Protein AF-A0A1B8NUZ2-F1 (afdb_monomer)

Mean predicted aligned error: 7.63 Å

Radius of gyration: 13.25 Å; Cα contacts (8 Å, |Δi|>4): 69; chains: 1; bounding box: 35×14×38 Å

pLDDT: mean 80.53, std 17.07, range [40.25, 96.38]

Solvent-accessible surface area (backbone atoms only — not comparable to full-atom values): 3735 Å² total; per-residue (Å²): 134,69,74,87,78,52,55,70,67,57,55,51,52,51,49,51,50,53,50,34,60,74,61,59,37,83,43,81,46,78,47,82,53,100,51,41,46,44,33,35,36,27,37,94,85,43,83,43,79,57,70,50,90,57,73,44,80,92,64,135

Organism: Halomonas elongata (NCBI:txid2746)

Nearest PDB structures (foldseek):
  6olj-assembly1_C  TM=9.196E-01  e=1.944E-03  Geobacter metallireducens GS-15
  5tsh-assembly1_F  TM=9.003E-01  e=2.070E-03  Geobacter metallireducens GS-15
  5tsh-assembly1_B  TM=8.963E-01  e=2.346E-03  Geobacter metallireducens GS-15
  5tsg-assembly1_B-2  TM=9.097E-01  e=2.659E-03  Geobacter metallireducens GS-15
  5tsg-assembly1_C-2  TM=8.945E-01  e=3.209E-03  Geobacter metallireducens GS-15

Structure (mmCIF, N/CA/C/O backbone):
data_AF-A0A1B8NUZ2-F1
#
_entry.id   AF-A0A1B8NUZ2-F1
#
loop_
_atom_site.group_PDB
_atom_site.id
_atom_site.type_symbol
_atom_site.label_atom_id
_atom_site.label_al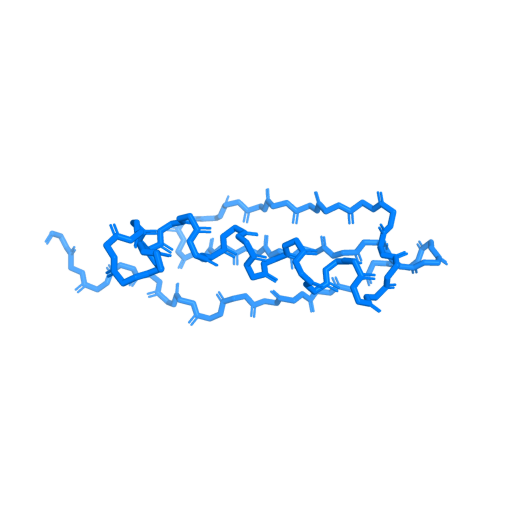t_id
_atom_site.label_comp_id
_atom_site.label_asym_id
_atom_site.label_entity_id
_atom_site.label_seq_id
_atom_site.pdbx_PDB_ins_code
_atom_site.Cartn_x
_atom_site.Cartn_y
_atom_site.Cartn_z
_atom_site.occupancy
_atom_site.B_iso_or_equiv
_atom_site.auth_seq_id
_atom_site.auth_comp_id
_atom_site.auth_asym_id
_atom_site.auth_atom_id
_atom_site.pdbx_PDB_model_num
ATOM 1 N N . MET A 1 1 ? 20.788 4.408 9.164 1.00 46.56 1 MET A N 1
ATOM 2 C CA . MET A 1 1 ? 20.114 5.716 9.249 1.00 46.56 1 MET A CA 1
ATOM 3 C C . MET A 1 1 ? 18.617 5.454 9.356 1.00 46.56 1 MET A C 1
ATOM 5 O O . MET A 1 1 ? 18.044 4.855 8.458 1.00 46.56 1 MET A O 1
ATOM 9 N N . ASP A 1 2 ? 18.070 5.739 10.539 1.00 60.56 2 ASP A N 1
ATOM 10 C CA . ASP A 1 2 ? 16.695 6.187 10.843 1.00 60.56 2 ASP A CA 1
ATOM 11 C C . ASP A 1 2 ? 15.450 5.339 10.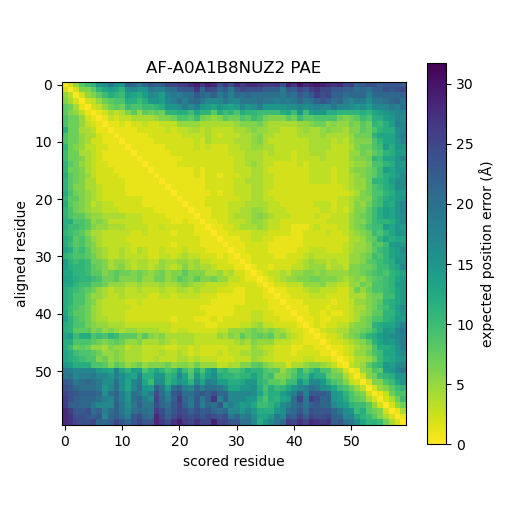520 1.00 60.56 2 ASP A C 1
ATOM 13 O O . ASP A 1 2 ? 14.344 5.780 10.819 1.00 60.56 2 ASP A O 1
ATOM 17 N N . ALA A 1 3 ? 15.576 4.093 10.052 1.00 60.00 3 ALA A N 1
ATOM 18 C CA . ALA A 1 3 ? 14.400 3.225 9.874 1.00 60.00 3 ALA A CA 1
ATOM 19 C C . ALA A 1 3 ? 13.652 2.921 11.192 1.00 60.00 3 ALA A C 1
ATOM 21 O O . ALA A 1 3 ? 12.459 2.640 11.169 1.00 60.00 3 ALA A O 1
ATOM 22 N N . GLU A 1 4 ? 14.319 2.986 12.353 1.00 63.75 4 GLU A N 1
ATOM 23 C CA . GLU A 1 4 ? 13.720 2.625 13.648 1.00 63.75 4 GLU A CA 1
ATOM 24 C C . GLU A 1 4 ? 12.895 3.743 14.300 1.00 63.75 4 GLU A C 1
ATOM 26 O O . GLU A 1 4 ? 12.013 3.433 15.098 1.00 63.75 4 GLU A O 1
ATOM 31 N N . ASN A 1 5 ? 13.097 5.006 13.911 1.00 70.94 5 ASN A N 1
ATOM 32 C CA . ASN A 1 5 ? 12.315 6.152 14.402 1.00 70.94 5 ASN A CA 1
ATOM 33 C C . ASN A 1 5 ? 11.210 6.581 13.417 1.00 70.94 5 ASN A C 1
ATOM 35 O O . ASN A 1 5 ? 10.505 7.566 13.625 1.00 70.94 5 ASN A O 1
ATOM 39 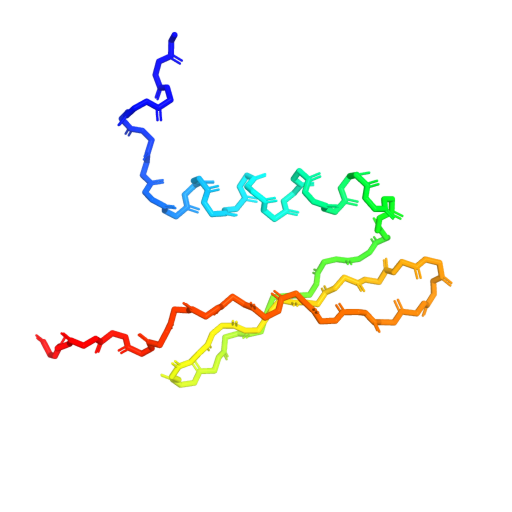N N . GLU A 1 6 ? 11.056 5.853 12.313 1.00 75.88 6 GLU A N 1
ATOM 40 C CA . GLU A 1 6 ? 10.049 6.173 11.316 1.00 75.88 6 GLU A CA 1
ATOM 41 C C . GLU A 1 6 ? 8.648 5.839 11.854 1.00 75.88 6 GLU A C 1
ATOM 43 O O . GLU A 1 6 ? 8.422 4.735 12.374 1.00 75.88 6 GLU A O 1
ATOM 48 N N . ALA A 1 7 ? 7.713 6.791 11.742 1.00 87.50 7 ALA A N 1
ATOM 49 C CA . ALA A 1 7 ? 6.347 6.634 12.229 1.00 87.50 7 ALA A CA 1
ATOM 50 C C . ALA A 1 7 ? 5.688 5.382 11.609 1.00 87.50 7 ALA A C 1
ATOM 52 O O . ALA A 1 7 ? 5.869 5.135 10.413 1.00 87.50 7 ALA A O 1
ATOM 53 N N . PRO A 1 8 ? 4.882 4.607 12.365 1.00 81.69 8 PRO A N 1
ATOM 54 C CA . PRO A 1 8 ? 4.302 3.348 11.880 1.00 81.69 8 PRO A CA 1
ATOM 55 C C . PRO A 1 8 ? 3.536 3.480 10.558 1.00 81.69 8 PRO A C 1
ATOM 57 O O . PRO A 1 8 ? 3.562 2.578 9.725 1.00 81.69 8 PRO A O 1
ATOM 60 N N . VAL A 1 9 ? 2.890 4.631 10.349 1.00 84.44 9 VAL A N 1
ATOM 61 C CA . VAL A 1 9 ? 2.168 4.943 9.112 1.00 84.44 9 VAL A CA 1
ATOM 62 C C . VAL A 1 9 ? 3.095 5.022 7.899 1.00 84.44 9 VAL A C 1
ATOM 64 O O . VAL A 1 9 ? 2.750 4.513 6.840 1.00 84.44 9 VAL A O 1
ATOM 67 N N . ILE A 1 10 ? 4.290 5.594 8.042 1.00 87.81 10 ILE A N 1
ATOM 68 C CA . ILE A 1 10 ? 5.230 5.742 6.928 1.00 87.81 10 ILE A CA 1
ATOM 69 C C . ILE A 1 10 ? 5.762 4.358 6.531 1.00 87.81 10 ILE A C 1
ATOM 71 O O . ILE A 1 10 ? 5.769 4.027 5.348 1.00 87.81 10 ILE A O 1
ATOM 75 N N . ARG A 1 11 ? 6.061 3.489 7.509 1.00 86.25 11 ARG A N 1
ATOM 76 C CA . ARG A 1 11 ? 6.468 2.097 7.243 1.00 86.25 11 ARG A CA 1
ATOM 77 C C . ARG A 1 11 ? 5.391 1.297 6.520 1.00 86.25 11 ARG A C 1
ATOM 79 O O . ARG A 1 11 ? 5.712 0.528 5.618 1.00 86.25 11 ARG A O 1
ATOM 86 N N . LEU A 1 12 ? 4.122 1.484 6.896 1.00 85.75 12 LEU A N 1
ATOM 87 C CA . LEU A 1 12 ? 2.989 0.858 6.209 1.00 85.75 12 LEU A CA 1
ATOM 88 C C . LEU A 1 12 ? 2.937 1.291 4.740 1.00 85.75 12 LEU A C 1
ATOM 90 O O . LEU A 1 12 ? 2.847 0.444 3.853 1.00 85.75 12 LEU A O 1
ATOM 94 N N . ILE A 1 13 ? 3.033 2.596 4.484 1.00 89.25 13 ILE A N 1
ATOM 95 C CA . ILE A 1 13 ? 3.006 3.152 3.128 1.00 89.25 13 ILE A CA 1
ATOM 96 C 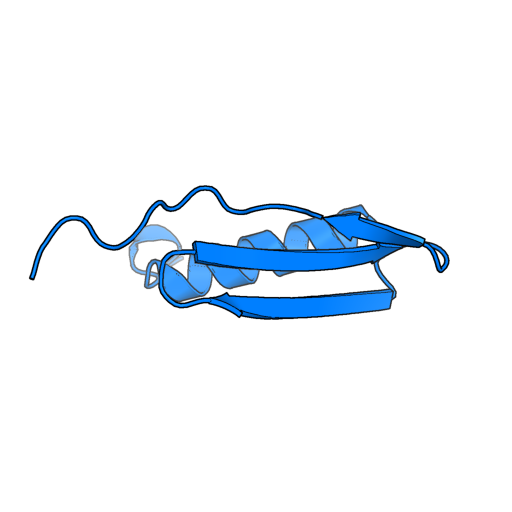C . ILE A 1 13 ? 4.203 2.656 2.305 1.00 89.25 13 ILE A C 1
ATOM 98 O O . ILE A 1 13 ? 4.020 2.181 1.185 1.00 89.25 13 ILE A O 1
ATOM 102 N N . ASN A 1 14 ? 5.408 2.665 2.877 1.00 91.69 14 ASN A N 1
ATOM 103 C CA . ASN A 1 14 ? 6.611 2.129 2.237 1.00 91.69 14 ASN A CA 1
ATOM 104 C C . ASN A 1 14 ? 6.473 0.633 1.908 1.00 91.69 14 ASN A C 1
ATOM 106 O O . ASN A 1 14 ? 6.901 0.194 0.837 1.00 91.69 14 ASN A O 1
ATOM 110 N N . GLY A 1 15 ? 5.831 -0.145 2.784 1.00 90.31 15 GLY A N 1
ATOM 111 C CA . GLY A 1 15 ? 5.510 -1.550 2.534 1.00 90.31 15 GLY A CA 1
ATOM 112 C C . GLY A 1 15 ? 4.557 -1.737 1.350 1.00 90.31 15 GLY A C 1
ATOM 113 O O . GLY A 1 15 ? 4.825 -2.564 0.480 1.00 90.31 15 GLY A O 1
ATOM 114 N N . ILE A 1 16 ? 3.494 -0.929 1.269 1.00 90.62 16 ILE A N 1
ATOM 115 C CA . ILE A 1 16 ? 2.541 -0.958 0.144 1.00 90.62 16 ILE A CA 1
ATOM 116 C C . ILE A 1 16 ? 3.248 -0.622 -1.174 1.00 90.62 16 ILE A C 1
ATOM 118 O O . ILE A 1 16 ? 3.070 -1.335 -2.159 1.00 90.62 16 ILE A O 1
ATOM 122 N N . PHE A 1 17 ? 4.081 0.423 -1.196 1.00 92.88 17 PHE A N 1
ATOM 123 C CA . PHE A 1 17 ? 4.832 0.797 -2.397 1.00 92.88 17 PHE A CA 1
ATOM 124 C C . PHE A 1 17 ? 5.830 -0.276 -2.821 1.00 92.88 17 PHE A C 1
ATOM 126 O O . PHE A 1 17 ? 5.920 -0.597 -4.004 1.00 92.88 17 PHE A O 1
ATOM 133 N N . SER A 1 18 ? 6.549 -0.859 -1.864 1.00 94.12 18 SER A N 1
ATOM 134 C CA . SER A 1 18 ? 7.496 -1.941 -2.145 1.00 94.12 18 SER A CA 1
ATOM 135 C C . SER A 1 18 ? 6.791 -3.137 -2.787 1.00 94.12 18 SER A C 1
ATOM 137 O O . SER A 1 18 ? 7.295 -3.705 -3.756 1.00 94.12 18 SER A O 1
ATOM 139 N N . GLU A 1 19 ? 5.600 -3.486 -2.297 1.00 91.50 19 GLU A N 1
ATOM 140 C CA . GLU A 1 19 ? 4.793 -4.567 -2.860 1.00 91.50 19 GLU A CA 1
ATOM 141 C C . GLU A 1 19 ? 4.250 -4.227 -4.252 1.00 91.50 19 GLU A C 1
ATOM 143 O O . GLU A 1 19 ? 4.326 -5.052 -5.164 1.00 91.50 19 GLU A O 1
ATOM 148 N N . ALA A 1 20 ? 3.761 -3.002 -4.446 1.00 94.06 20 ALA A N 1
ATOM 149 C CA . ALA A 1 20 ? 3.284 -2.533 -5.743 1.00 94.06 20 ALA A CA 1
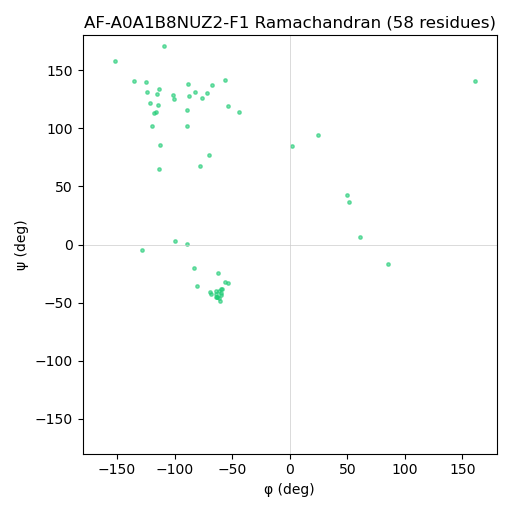ATOM 150 C C . ALA A 1 20 ? 4.393 -2.572 -6.804 1.00 94.06 20 ALA A C 1
ATOM 152 O O . ALA A 1 20 ? 4.166 -3.067 -7.906 1.00 94.06 20 ALA A O 1
ATOM 153 N N . LEU A 1 21 ? 5.607 -2.129 -6.458 1.00 94.38 21 LEU A N 1
ATOM 154 C CA . LEU A 1 21 ? 6.770 -2.199 -7.345 1.00 94.38 21 LEU A CA 1
ATOM 155 C C . LEU A 1 21 ? 7.161 -3.648 -7.650 1.00 94.38 21 LEU A C 1
ATOM 157 O O . LEU A 1 21 ? 7.379 -3.994 -8.810 1.00 94.38 21 LEU A O 1
ATOM 161 N N . ARG A 1 22 ? 7.198 -4.515 -6.629 1.00 94.12 22 ARG A N 1
ATOM 162 C CA . ARG A 1 22 ? 7.503 -5.945 -6.791 1.00 94.12 22 ARG A CA 1
ATOM 163 C C . ARG A 1 22 ? 6.525 -6.638 -7.739 1.00 94.12 22 ARG A C 1
ATOM 165 O O . ARG A 1 22 ? 6.931 -7.502 -8.511 1.00 94.12 22 ARG A O 1
ATOM 172 N N . LEU A 1 23 ? 5.251 -6.259 -7.676 1.00 93.75 23 LEU A N 1
ATOM 173 C CA . LEU A 1 23 ? 4.190 -6.793 -8.526 1.00 93.75 23 LEU A CA 1
ATOM 174 C C . LEU A 1 23 ? 4.011 -6.021 -9.840 1.00 93.75 23 LEU A C 1
ATOM 176 O O . LEU A 1 23 ? 3.141 -6.395 -10.616 1.00 93.75 23 LEU A O 1
ATOM 180 N N . SER A 1 24 ? 4.801 -4.972 -10.101 1.00 94.56 24 SER A N 1
ATOM 181 C CA . SER A 1 24 ? 4.626 -4.079 -11.260 1.00 94.56 24 SER A CA 1
ATOM 182 C C . SER A 1 24 ? 3.184 -3.569 -11.406 1.00 94.56 24 SER A C 1
ATOM 184 O O . SER A 1 24 ? 2.618 -3.535 -12.497 1.00 94.56 24 SER A O 1
ATOM 186 N N . ALA A 1 25 ? 2.569 -3.197 -10.281 1.00 96.38 25 ALA A N 1
ATOM 187 C CA . ALA A 1 25 ? 1.211 -2.675 -10.260 1.00 96.38 25 ALA A CA 1
ATOM 188 C C . ALA A 1 25 ? 1.134 -1.297 -10.943 1.00 96.38 25 ALA A C 1
ATOM 190 O O . ALA A 1 25 ? 1.978 -0.434 -10.704 1.00 96.38 25 ALA A O 1
ATOM 191 N N . SER A 1 26 ? 0.098 -1.080 -11.756 1.00 95.62 26 SER A N 1
ATOM 192 C CA . SER A 1 26 ? -0.183 0.207 -12.405 1.00 95.6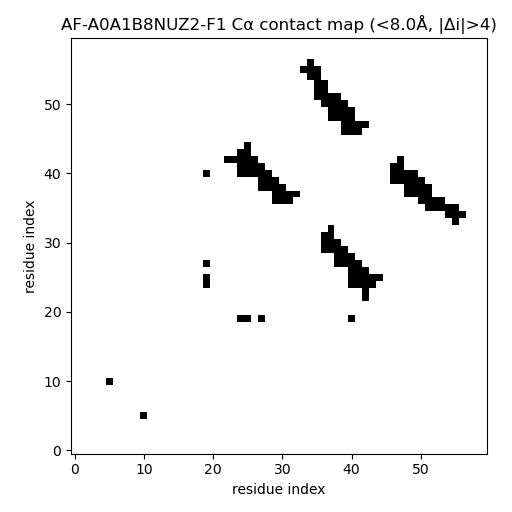2 26 SER A CA 1
ATOM 193 C C . SER A 1 26 ? -0.878 1.190 -11.469 1.00 95.62 26 SER A C 1
ATOM 195 O O . SER A 1 26 ? -0.619 2.388 -11.528 1.00 95.62 26 SER A O 1
ATOM 197 N N . ASP A 1 27 ? -1.752 0.676 -10.600 1.00 95.06 27 ASP A N 1
ATOM 198 C CA . ASP A 1 27 ? -2.589 1.476 -9.713 1.00 95.06 27 ASP A CA 1
ATOM 199 C C . ASP A 1 27 ? -2.582 0.900 -8.300 1.00 95.06 27 ASP A C 1
ATOM 201 O O . ASP A 1 27 ? -2.663 -0.318 -8.103 1.00 95.06 27 ASP A O 1
ATOM 205 N N . ILE A 1 28 ? -2.554 1.797 -7.316 1.00 93.94 28 ILE A N 1
ATOM 206 C CA . ILE A 1 28 ? -2.712 1.484 -5.897 1.00 93.94 28 ILE A CA 1
ATOM 207 C C . ILE A 1 28 ? -3.992 2.169 -5.420 1.00 93.94 28 ILE A C 1
ATOM 209 O O . ILE A 1 28 ? -4.070 3.395 -5.369 1.00 93.94 28 ILE A O 1
ATOM 213 N N . HIS A 1 29 ? -4.994 1.378 -5.054 1.00 94.00 29 HIS A N 1
ATOM 214 C CA . HIS A 1 29 ? -6.237 1.853 -4.458 1.00 94.00 29 HIS A CA 1
ATOM 215 C C . HIS A 1 29 ? -6.184 1.642 -2.944 1.00 94.00 29 HIS A C 1
ATOM 217 O O . HIS A 1 29 ? -5.957 0.526 -2.479 1.00 94.00 29 HIS A O 1
ATOM 223 N N . ILE A 1 30 ? -6.400 2.711 -2.178 1.00 90.62 30 ILE A N 1
ATOM 224 C CA . ILE A 1 30 ? -6.452 2.689 -0.713 1.00 90.62 30 ILE A CA 1
ATOM 225 C C . ILE A 1 30 ? -7.854 3.132 -0.296 1.00 90.62 30 ILE A C 1
ATOM 227 O O . ILE A 1 30 ? -8.236 4.280 -0.517 1.00 90.62 30 ILE A O 1
ATOM 231 N N . GLU A 1 31 ? -8.617 2.220 0.296 1.00 88.06 31 GLU A N 1
ATOM 232 C CA . GLU A 1 31 ? -10.022 2.415 0.650 1.00 88.06 31 GLU A CA 1
ATOM 233 C C . GLU A 1 31 ? -10.216 2.275 2.159 1.00 88.06 31 GLU A C 1
ATOM 235 O O . GLU A 1 31 ? -10.221 1.159 2.691 1.00 88.06 31 GLU A O 1
ATOM 240 N N . PRO A 1 32 ? -10.343 3.403 2.874 1.00 84.19 32 PRO A N 1
ATOM 241 C CA . PRO A 1 32 ? -10.647 3.382 4.291 1.00 84.19 32 PRO A CA 1
ATOM 242 C C . PRO A 1 32 ? -12.131 3.068 4.505 1.00 84.19 32 PRO A C 1
ATOM 244 O O . PRO A 1 32 ? -13.009 3.766 3.998 1.00 84.19 32 PRO A O 1
ATOM 247 N N . PHE A 1 33 ? -12.402 2.045 5.309 1.00 85.62 33 PHE A N 1
ATOM 248 C CA . PHE A 1 33 ? -13.723 1.733 5.842 1.00 85.62 33 PHE A CA 1
ATOM 249 C C . PHE A 1 33 ? -13.760 2.027 7.344 1.00 85.62 33 PHE A C 1
ATOM 251 O O . PHE A 1 33 ? -12.739 2.285 7.979 1.00 85.62 33 PHE A O 1
ATOM 258 N N . GLU A 1 34 ? -14.950 1.967 7.941 1.00 81.75 34 GLU A N 1
ATOM 259 C CA . GLU A 1 34 ? -15.159 2.292 9.359 1.00 81.75 34 GLU A CA 1
ATOM 260 C C . GLU A 1 34 ? -14.272 1.462 10.310 1.00 81.75 34 GLU A C 1
ATOM 262 O O . GLU A 1 34 ? -13.875 1.938 11.372 1.00 81.75 34 GLU A O 1
ATOM 267 N N . ARG A 1 35 ? -13.963 0.209 9.950 1.00 81.44 35 ARG A N 1
ATOM 268 C CA . ARG A 1 35 ? -13.294 -0.764 10.838 1.00 81.44 35 ARG A CA 1
ATOM 269 C C . ARG A 1 35 ? -12.065 -1.424 10.226 1.00 81.44 35 ARG A C 1
ATOM 271 O O . ARG A 1 35 ? -11.387 -2.196 10.908 1.00 81.44 35 ARG A O 1
ATOM 278 N N . GLU A 1 36 ? -11.788 -1.138 8.964 1.00 82.44 36 GLU A N 1
ATOM 279 C CA . GLU A 1 36 ? -10.722 -1.772 8.203 1.00 82.44 36 GLU A CA 1
ATOM 280 C C . GLU A 1 36 ? -10.196 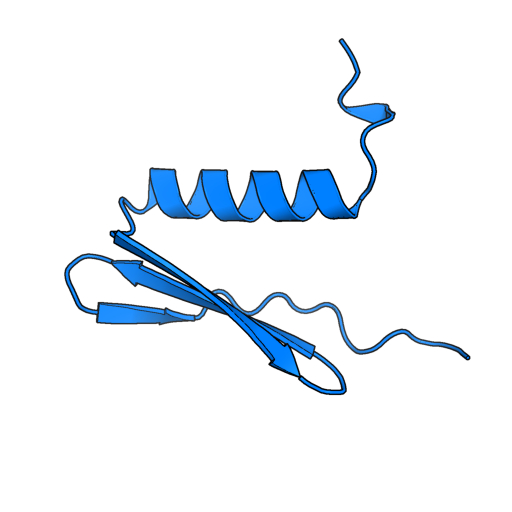-0.841 7.114 1.00 82.44 36 GLU A C 1
ATOM 282 O O . GLU A 1 36 ? -10.865 0.097 6.686 1.00 82.44 36 GLU A O 1
ATOM 287 N N . LEU A 1 37 ? -8.974 -1.112 6.673 1.00 84.56 37 LEU A N 1
ATOM 288 C CA . LEU A 1 37 ? -8.367 -0.465 5.524 1.00 84.56 37 LEU A CA 1
ATOM 289 C C . LEU A 1 37 ? -8.180 -1.534 4.456 1.00 84.56 37 LEU A C 1
ATOM 291 O O . LEU A 1 37 ? -7.465 -2.512 4.680 1.00 84.56 37 LEU A O 1
ATOM 295 N N . ILE A 1 38 ? -8.800 -1.344 3.298 1.00 88.38 38 ILE A N 1
ATOM 296 C CA . ILE A 1 38 ? -8.624 -2.248 2.166 1.00 88.38 38 ILE A CA 1
ATOM 297 C C . ILE A 1 38 ? -7.648 -1.597 1.196 1.00 88.38 38 ILE A C 1
ATOM 299 O O . ILE A 1 38 ? -7.816 -0.445 0.800 1.00 88.38 38 ILE A O 1
ATOM 303 N N . VAL A 1 39 ? -6.615 -2.342 0.813 1.00 91.19 39 VAL A N 1
ATOM 3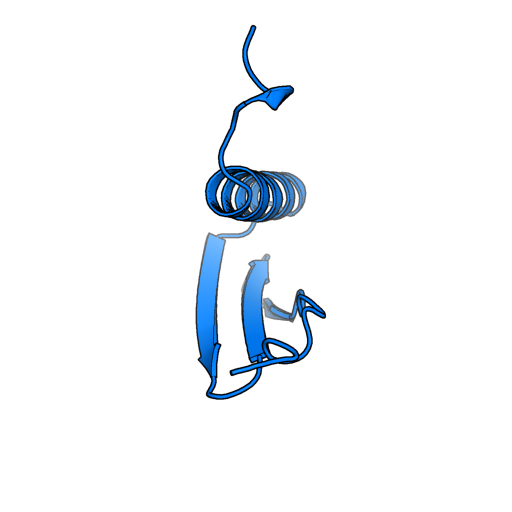04 C CA . VAL A 1 39 ? -5.666 -1.920 -0.217 1.00 91.19 39 VAL A CA 1
ATOM 305 C C . VAL A 1 39 ? -5.796 -2.874 -1.396 1.00 91.19 39 VAL A C 1
ATOM 307 O O . VAL A 1 39 ? -5.789 -4.096 -1.227 1.00 91.19 39 VAL A O 1
ATOM 310 N N . ARG A 1 40 ? -5.945 -2.325 -2.602 1.00 93.62 40 ARG A N 1
ATOM 311 C CA . ARG A 1 40 ? -6.043 -3.090 -3.849 1.00 93.62 40 ARG A CA 1
ATOM 312 C C . ARG A 1 40 ? -4.984 -2.607 -4.828 1.00 93.62 40 ARG A C 1
ATOM 314 O O . ARG A 1 40 ? -4.741 -1.411 -4.948 1.00 93.62 40 ARG A O 1
ATOM 321 N N . LEU A 1 41 ? -4.370 -3.541 -5.538 1.00 94.81 41 LEU A N 1
ATOM 322 C CA . LEU A 1 41 ? -3.385 -3.276 -6.578 1.00 94.81 41 LEU A CA 1
ATOM 323 C C . LEU A 1 41 ? -3.959 -3.693 -7.925 1.00 94.81 41 LEU A C 1
ATOM 325 O O . LEU A 1 41 ? -4.498 -4.797 -8.049 1.00 94.81 41 LEU A O 1
ATOM 329 N N . ARG A 1 42 ? -3.827 -2.841 -8.941 1.00 95.69 42 ARG A N 1
ATOM 330 C CA . ARG A 1 42 ? -4.053 -3.261 -10.325 1.00 95.69 42 ARG A CA 1
ATOM 331 C C . ARG A 1 42 ? -2.744 -3.775 -10.896 1.00 95.69 42 ARG A C 1
ATOM 333 O O . ARG A 1 42 ? -1.798 -3.012 -11.027 1.00 95.69 42 ARG A O 1
ATOM 340 N N . VAL A 1 43 ? -2.701 -5.054 -11.239 1.00 94.69 43 VAL A N 1
ATOM 341 C CA . VAL A 1 43 ? -1.541 -5.702 -11.860 1.00 94.69 43 VAL A CA 1
ATOM 342 C C . VAL A 1 43 ? -2.005 -6.271 -13.189 1.00 94.69 43 VAL A C 1
ATOM 344 O O . VAL A 1 43 ? -2.976 -7.027 -13.217 1.00 94.69 43 VAL A O 1
ATOM 347 N N . ASP A 1 44 ? -1.371 -5.857 -14.286 1.00 90.81 44 ASP A N 1
ATOM 348 C CA . ASP A 1 44 ? -1.700 -6.312 -15.646 1.00 90.81 44 ASP A CA 1
ATOM 349 C C . ASP A 1 44 ? -3.198 -6.192 -15.994 1.00 90.81 44 ASP A C 1
ATOM 351 O O . ASP A 1 44 ? -3.800 -7.047 -16.642 1.00 90.81 44 ASP A O 1
ATOM 355 N N . GLY A 1 45 ? -3.840 -5.125 -15.509 1.00 89.00 45 GLY A N 1
ATOM 356 C CA . GLY A 1 45 ? -5.265 -4.854 -15.719 1.00 89.00 45 GLY A CA 1
ATOM 3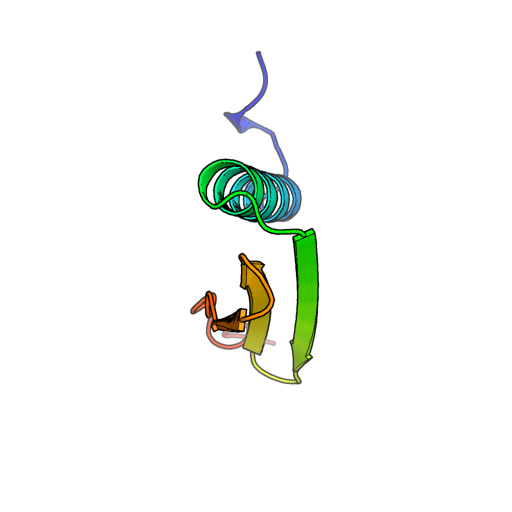57 C C . GLY A 1 45 ? -6.215 -5.534 -14.725 1.00 89.00 45 GLY A C 1
ATOM 358 O O . GLY A 1 45 ? -7.348 -5.066 -14.570 1.00 89.00 45 GLY A O 1
ATOM 359 N N . ALA A 1 46 ? -5.768 -6.554 -13.990 1.00 92.81 46 ALA A N 1
ATOM 360 C CA . ALA A 1 46 ? -6.567 -7.249 -12.982 1.00 92.81 46 ALA A CA 1
ATOM 361 C C . ALA A 1 46 ? -6.452 -6.585 -11.600 1.00 92.81 46 ALA A C 1
ATOM 363 O O . ALA A 1 46 ? -5.363 -6.217 -11.164 1.00 92.81 46 ALA A O 1
ATOM 364 N N . MET A 1 47 ? -7.571 -6.464 -10.878 1.00 92.19 47 MET A N 1
ATOM 365 C CA . MET A 1 47 ? -7.548 -6.017 -9.481 1.00 92.19 47 MET A CA 1
ATOM 366 C C . MET A 1 47 ? -7.217 -7.175 -8.541 1.00 92.19 47 MET A C 1
ATOM 368 O O . MET A 1 47 ? -7.847 -8.232 -8.599 1.00 92.19 47 MET A O 1
ATOM 372 N N . ARG A 1 48 ? -6.259 -6.949 -7.640 1.00 89.56 48 ARG A N 1
ATOM 373 C CA . ARG A 1 48 ? -5.873 -7.876 -6.572 1.00 89.56 48 ARG A CA 1
ATOM 374 C C . ARG A 1 48 ? -5.978 -7.174 -5.227 1.00 89.56 48 ARG A C 1
ATOM 376 O O . ARG A 1 48 ? -5.464 -6.075 -5.057 1.00 89.56 48 ARG A O 1
ATOM 383 N N . GLU A 1 49 ? -6.632 -7.815 -4.271 1.00 87.31 49 GLU A N 1
ATOM 384 C CA . GLU A 1 49 ? -6.742 -7.301 -2.910 1.00 87.31 49 GLU A CA 1
ATOM 385 C C . GLU A 1 49 ? -5.545 -7.757 -2.071 1.00 87.31 49 GLU A C 1
ATOM 387 O O . GLU A 1 49 ? -5.237 -8.948 -2.002 1.00 87.31 49 GLU A O 1
ATOM 392 N N . ILE A 1 50 ? -4.885 -6.802 -1.421 1.00 80.62 50 ILE A N 1
ATOM 393 C CA . ILE A 1 50 ? -3.844 -7.025 -0.417 1.00 80.62 50 ILE A CA 1
ATOM 394 C C . ILE A 1 50 ? -4.393 -6.539 0.927 1.00 80.62 50 ILE A C 1
ATOM 396 O O . ILE A 1 50 ? -3.962 -5.531 1.482 1.00 80.62 50 ILE A O 1
ATOM 400 N N . SER A 1 51 ? -5.440 -7.214 1.411 1.00 67.25 51 SER A N 1
ATOM 401 C CA . SER A 1 51 ? -6.125 -6.848 2.653 1.00 67.25 51 SER A CA 1
ATOM 402 C C . SER A 1 51 ? -5.126 -6.756 3.803 1.00 67.25 51 SER A C 1
ATOM 404 O O . SER A 1 51 ? -4.457 -7.731 4.163 1.00 67.25 51 SER A O 1
ATOM 406 N N . THR A 1 52 ? -5.024 -5.567 4.386 1.00 58.44 52 THR A N 1
ATOM 407 C CA . THR A 1 52 ? -4.210 -5.335 5.568 1.00 58.44 52 THR A CA 1
ATOM 408 C C . THR A 1 52 ? -5.085 -5.590 6.791 1.00 58.44 52 THR A C 1
ATOM 410 O O . THR A 1 52 ? -5.942 -4.791 7.168 1.00 58.44 52 THR A O 1
ATOM 413 N N . ARG A 1 53 ? -4.912 -6.767 7.407 1.00 52.12 53 ARG A N 1
ATOM 414 C CA . ARG A 1 53 ? -5.575 -7.127 8.668 1.00 52.12 53 ARG A CA 1
ATOM 415 C C . ARG A 1 53 ? -4.995 -6.304 9.817 1.00 52.12 53 ARG A C 1
ATOM 417 O O . ARG A 1 53 ? -4.263 -6.821 10.655 1.00 52.12 53 ARG A O 1
ATOM 424 N N . HIS A 1 54 ? -5.392 -5.047 9.915 1.00 55.06 54 HIS A N 1
ATOM 425 C CA . HIS A 1 54 ? -5.399 -4.345 11.188 1.00 55.06 54 HIS A CA 1
ATOM 426 C C . HIS A 1 54 ? -6.850 -4.083 11.531 1.00 55.06 54 HIS A C 1
ATOM 428 O O . HIS A 1 54 ? -7.425 -3.051 11.201 1.00 55.06 54 HIS A O 1
ATOM 434 N N . ALA A 1 55 ? -7.438 -5.105 12.158 1.00 48.03 55 ALA A N 1
ATOM 435 C CA . ALA A 1 55 ? -8.714 -5.009 12.829 1.00 48.03 55 ALA A CA 1
ATOM 436 C C . ALA A 1 55 ? -8.723 -3.716 13.640 1.00 48.03 55 ALA A C 1
ATOM 438 O O . ALA A 1 55 ? -7.923 -3.575 14.568 1.00 48.03 55 ALA A O 1
ATOM 439 N N . CYS A 1 56 ? -9.603 -2.801 13.232 1.00 45.44 56 CYS A N 1
ATOM 440 C CA . CYS A 1 56 ? -10.354 -1.906 14.090 1.00 45.44 56 CYS A CA 1
ATOM 441 C C . CYS A 1 56 ? -9.661 -1.659 15.429 1.00 45.44 56 CYS A C 1
ATOM 443 O O . CYS A 1 56 ? -9.836 -2.454 16.355 1.00 45.44 56 CYS A O 1
ATOM 445 N N . TRP A 1 57 ? -8.878 -0.578 15.490 1.00 45.56 57 TRP A N 1
ATOM 446 C CA . TRP A 1 57 ? -8.604 0.224 16.682 1.00 45.56 57 TRP A CA 1
ATOM 447 C C . TRP A 1 57 ? -9.298 -0.329 17.937 1.00 45.56 57 TRP A C 1
ATOM 449 O O . TRP A 1 57 ? -10.415 0.056 18.283 1.00 45.56 57 TRP A O 1
ATOM 459 N N . ARG A 1 58 ? -8.664 -1.305 18.603 1.00 40.56 58 ARG A N 1
ATOM 460 C CA . ARG A 1 58 ? -9.144 -1.860 19.875 1.00 40.56 58 ARG A CA 1
ATOM 461 C C . ARG A 1 58 ? -8.788 -0.893 20.998 1.00 40.56 58 ARG A C 1
ATOM 463 O O . ARG A 1 58 ? -7.948 -1.216 21.831 1.00 40.56 58 ARG A O 1
ATOM 470 N N . ARG A 1 59 ? -9.427 0.272 20.991 1.00 42.41 59 ARG A N 1
ATOM 471 C CA . ARG A 1 59 ? -10.026 0.988 22.128 1.00 42.41 59 ARG A CA 1
ATOM 472 C C . ARG A 1 59 ? -10.225 2.450 21.742 1.00 42.41 59 ARG A C 1
ATOM 474 O O . ARG A 1 59 ? -9.385 3.029 21.063 1.00 42.41 59 ARG A O 1
ATOM 481 N N . CYS A 1 60 ? -11.361 2.971 22.196 1.00 40.25 60 CYS A N 1
ATOM 482 C CA . CYS A 1 60 ? -11.584 4.372 22.521 1.00 40.25 60 CYS A CA 1
ATOM 483 C C . CYS A 1 60 ? -10.350 5.066 23.106 1.00 40.25 60 CYS A C 1
ATOM 485 O O . CYS A 1 60 ? -9.582 4.387 23.830 1.00 40.25 60 CYS A O 1
#

Foldseek 3Di:
DPPVVDDPVVVVVVVQVVVCVVLVFPDWDWDDDPFAIWIWTHHPNDIDTPGDPPGGDPDD

InterPro domains:
  IPR001482 Type II/IV secretion system domain [PF00437] (3-55)
  IPR027417 P-loop containing nucleoside triphosphate hydrolase [SSF52540] (2-51)

Sequence (60 aa):
MDAENEAPVIRLINGIFSEALRLSASDIHIEPFERELIVRLRVDGAMREISTRHACWRRC

Secondary structure (DSSP, 8-state):
--TTSS-HHHHHHHHHHHHHHHTT-SEEEEEE-SS-EEEEEEETTEEEE--B---S-S--